Protein AF-A0A1H3J7I6-F1 (afdb_monomer_lite)

Secondary structure (DSSP, 8-state):
--S-GGGGSTT---S--TT-HHHHHHHHHTTGGGGGTPPPPP------TTSSHHHHHHHHHHHHT-

Foldseek 3Di:
DDPDCLCVDPPDADPDDPPCVVVLVVVLVQCVCVVVVDHGDDDDDDDDPPPCPVSSVVNSVVVVVD

Sequence (66 aa):
MIRDARALRDEFVPQELQHRNSEIDHLSSCPRPIEEDVKGDHVLITSPSGAGKTTLAKYVCQQLER

pLDDT: mean 92.78, std 4.28, range [72.75, 97.69]

InterPro domains:
  IPR027417 P-loop containing nucleoside triphosphate hydrolase [G3DSA:3.40.50.300] (17-65)
  IPR027417 P-loop containing nucleoside triphosphate hydrolase [SSF52540] (2-65)

Structure (mmCIF, N/CA/C/O backbone):
data_AF-A0A1H3J7I6-F1
#
_entry.id   AF-A0A1H3J7I6-F1
#
loop_
_atom_site.group_PDB
_atom_site.id
_atom_site.type_symbol
_atom_site.label_atom_id
_atom_site.label_alt_id
_atom_site.label_comp_id
_atom_site.label_asym_id
_atom_site.label_entity_id
_atom_site.label_seq_id
_atom_site.pdbx_PDB_ins_code
_atom_site.Cartn_x
_atom_site.Cartn_y
_atom_site.Cartn_z
_atom_site.occupancy
_atom_site.B_iso_or_equiv
_atom_site.auth_seq_id
_atom_site.auth_comp_id
_atom_site.auth_asym_id
_atom_site.auth_atom_id
_atom_site.pdbx_PDB_model_num
ATOM 1 N N . MET A 1 1 ? 13.968 -17.662 -16.780 1.00 82.69 1 MET A N 1
ATOM 2 C CA . MET A 1 1 ? 12.700 -18.408 -16.617 1.00 82.69 1 MET A CA 1
ATOM 3 C C . MET A 1 1 ? 11.919 -17.769 -15.479 1.00 82.69 1 MET A C 1
ATOM 5 O O . MET A 1 1 ? 12.490 -17.601 -14.409 1.00 82.69 1 MET A O 1
ATOM 9 N N . ILE A 1 2 ? 10.668 -17.370 -15.715 1.00 93.62 2 ILE A N 1
ATOM 10 C CA . ILE A 1 2 ? 9.791 -16.781 -14.690 1.00 93.62 2 ILE A CA 1
ATOM 11 C C . ILE A 1 2 ? 9.131 -17.927 -13.912 1.00 93.62 2 ILE A C 1
ATOM 13 O O . ILE A 1 2 ? 8.548 -18.812 -14.531 1.00 93.62 2 ILE A O 1
ATOM 17 N N . ARG A 1 3 ? 9.250 -17.930 -12.575 1.00 95.31 3 ARG A N 1
ATOM 18 C CA . ARG A 1 3 ? 8.674 -18.978 -11.705 1.00 95.31 3 ARG A CA 1
ATOM 19 C C . ARG A 1 3 ? 7.188 -18.765 -11.414 1.00 95.31 3 ARG A C 1
ATOM 21 O O . ARG A 1 3 ? 6.447 -19.732 -11.317 1.00 95.31 3 ARG A O 1
ATOM 28 N N . ASP A 1 4 ? 6.769 -17.508 -11.302 1.00 95.06 4 ASP A N 1
ATOM 29 C CA . ASP A 1 4 ? 5.371 -17.119 -11.142 1.00 95.06 4 ASP A CA 1
ATOM 30 C C . ASP A 1 4 ? 5.113 -15.822 -11.915 1.00 95.06 4 ASP A C 1
ATOM 32 O O . ASP A 1 4 ? 5.631 -14.762 -11.569 1.00 95.06 4 ASP A O 1
ATOM 36 N N . ALA A 1 5 ? 4.330 -15.908 -12.990 1.00 95.31 5 ALA A N 1
ATOM 37 C CA . ALA A 1 5 ? 4.013 -14.757 -13.831 1.00 95.31 5 ALA A CA 1
ATOM 38 C C . ALA A 1 5 ? 2.999 -13.800 -13.183 1.00 95.31 5 ALA A C 1
ATOM 40 O O . ALA A 1 5 ? 2.855 -12.669 -13.641 1.00 95.31 5 ALA A O 1
ATOM 41 N N . ARG A 1 6 ? 2.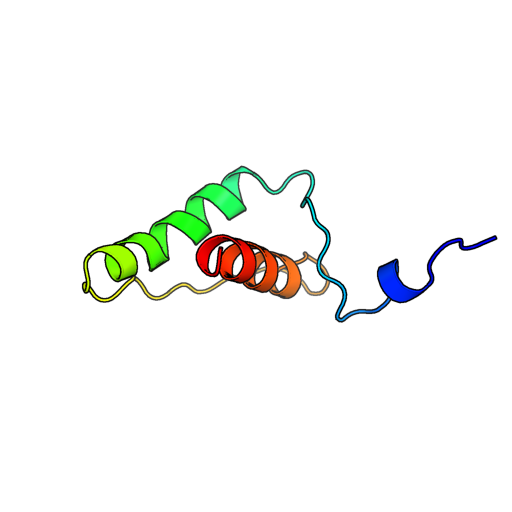296 -14.221 -12.119 1.00 94.44 6 ARG A N 1
ATOM 42 C CA . ARG A 1 6 ? 1.318 -13.370 -11.423 1.00 94.44 6 ARG A CA 1
ATOM 43 C C . ARG A 1 6 ? 1.984 -12.174 -10.757 1.00 94.44 6 ARG A C 1
ATOM 45 O O . ARG A 1 6 ? 1.381 -11.114 -10.734 1.00 94.44 6 ARG A O 1
ATOM 52 N N . ALA A 1 7 ? 3.230 -12.324 -10.304 1.00 93.25 7 ALA A N 1
ATOM 53 C CA . ALA A 1 7 ? 4.006 -11.248 -9.688 1.00 93.25 7 ALA A CA 1
ATOM 54 C C . ALA A 1 7 ? 4.268 -10.051 -10.624 1.00 93.25 7 ALA A C 1
ATOM 56 O O . ALA A 1 7 ? 4.659 -8.989 -10.155 1.00 93.25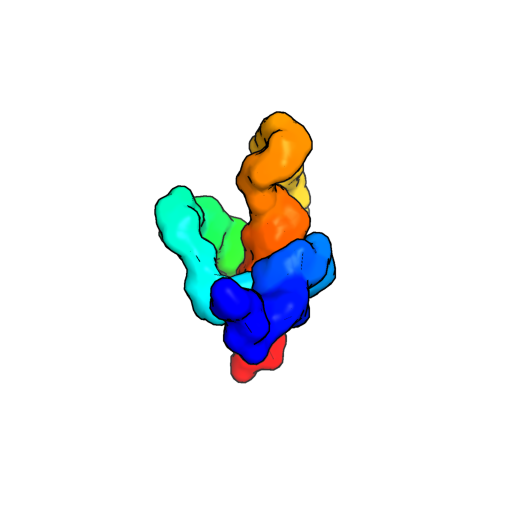 7 ALA A O 1
ATOM 57 N N . LEU A 1 8 ? 4.073 -10.224 -11.937 1.00 94.31 8 LEU A N 1
ATOM 58 C CA . LEU A 1 8 ? 4.267 -9.188 -12.955 1.00 94.31 8 LEU A CA 1
ATOM 59 C C . LEU A 1 8 ? 2.950 -8.575 -13.451 1.00 94.31 8 LEU A C 1
ATOM 61 O O . LEU A 1 8 ? 2.978 -7.749 -14.358 1.00 94.31 8 LEU A O 1
ATOM 65 N N . ARG A 1 9 ? 1.801 -9.009 -12.922 1.00 95.12 9 ARG A N 1
ATOM 66 C CA . ARG A 1 9 ? 0.499 -8.443 -13.286 1.00 95.12 9 ARG A CA 1
ATOM 67 C C . ARG A 1 9 ? 0.252 -7.152 -12.513 1.00 95.12 9 ARG A C 1
ATOM 69 O O . ARG A 1 9 ? 0.560 -7.090 -11.326 1.00 95.12 9 ARG A O 1
ATOM 76 N N . ASP A 1 10 ? -0.375 -6.172 -13.153 1.00 93.50 10 ASP A N 1
ATOM 77 C CA . ASP A 1 10 ? -0.647 -4.857 -12.556 1.00 93.50 10 ASP A CA 1
ATOM 78 C C . ASP A 1 10 ? -1.562 -4.933 -11.320 1.00 93.50 10 ASP A C 1
ATOM 80 O O . ASP A 1 10 ? -1.544 -4.054 -10.454 1.00 93.50 10 ASP A O 1
ATOM 84 N N . GLU A 1 11 ? -2.371 -5.990 -11.204 1.00 93.56 11 GLU A N 1
ATOM 85 C CA . GLU A 1 11 ? -3.262 -6.193 -10.063 1.00 93.56 11 GLU A CA 1
ATOM 86 C C . GLU A 1 11 ? -2.561 -6.805 -8.847 1.00 93.56 11 GLU A C 1
ATOM 88 O O . GLU A 1 11 ? -3.132 -6.791 -7.754 1.00 93.56 11 GLU A O 1
ATOM 93 N N . PHE A 1 12 ? -1.355 -7.351 -9.019 1.00 95.56 12 PHE A N 1
ATOM 94 C CA . PHE A 1 12 ? -0.636 -8.021 -7.947 1.00 95.56 12 PHE A CA 1
ATOM 95 C C . PHE A 1 12 ? -0.164 -7.018 -6.892 1.00 95.56 12 PHE A C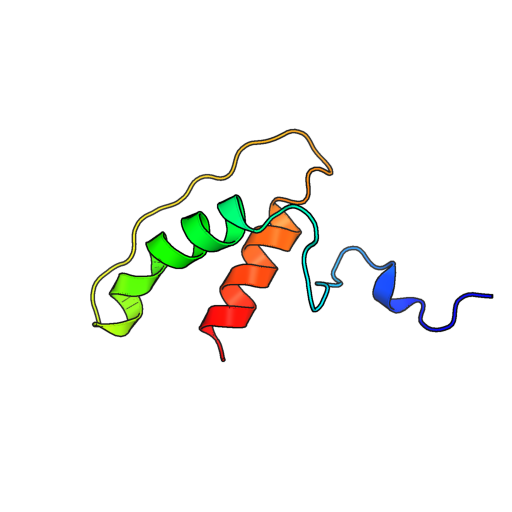 1
ATOM 97 O O . PHE A 1 12 ? 0.518 -6.036 -7.186 1.00 95.56 12 PHE A O 1
ATOM 104 N N . VAL A 1 13 ? -0.506 -7.297 -5.635 1.00 96.06 13 VAL A N 1
ATOM 105 C CA . VAL A 1 13 ? -0.029 -6.540 -4.477 1.00 96.06 13 VAL A CA 1
ATOM 106 C C . VAL A 1 13 ? 1.031 -7.389 -3.768 1.00 96.06 13 VAL A C 1
ATOM 108 O O . VAL A 1 13 ? 0.721 -8.507 -3.348 1.00 96.06 13 VAL A O 1
ATOM 111 N N . PRO A 1 14 ? 2.282 -6.909 -3.652 1.00 94.56 14 PRO A N 1
ATOM 112 C CA . PRO A 1 14 ? 3.334 -7.618 -2.932 1.00 94.56 14 PRO A CA 1
ATOM 113 C C . PRO A 1 14 ? 3.009 -7.810 -1.448 1.00 94.56 14 PRO A C 1
ATOM 115 O O . PRO A 1 14 ? 2.297 -7.009 -0.850 1.00 94.56 14 PRO A O 1
ATOM 118 N N . GLN A 1 15 ? 3.602 -8.835 -0.830 1.00 93.31 15 GLN A N 1
ATOM 119 C CA . GLN A 1 15 ? 3.501 -9.049 0.622 1.00 93.31 15 GLN A CA 1
ATOM 120 C C . GLN A 1 15 ? 4.309 -8.039 1.445 1.00 93.31 15 GLN A C 1
ATOM 122 O O . GLN A 1 15 ? 4.069 -7.910 2.640 1.00 93.31 15 GLN A O 1
ATOM 127 N N . GLU A 1 16 ? 5.239 -7.327 0.812 1.00 93.69 16 GLU A N 1
ATOM 128 C CA . GLU A 1 16 ? 6.058 -6.290 1.428 1.00 93.69 16 GLU A CA 1
ATOM 129 C C . GLU A 1 16 ? 6.346 -5.197 0.393 1.00 93.69 16 GLU A C 1
ATOM 131 O O . GLU A 1 16 ? 6.665 -5.495 -0.763 1.00 93.69 16 GLU A O 1
ATOM 136 N N . LEU A 1 17 ? 6.250 -3.929 0.800 1.00 95.06 17 LEU A N 1
ATOM 137 C CA . LEU A 1 17 ? 6.629 -2.786 -0.029 1.00 95.06 17 LEU A CA 1
ATOM 138 C C . LEU A 1 17 ? 7.933 -2.178 0.481 1.00 95.06 17 LEU A C 1
ATOM 140 O O . LEU A 1 17 ? 7.963 -1.469 1.486 1.00 95.06 17 LEU A O 1
ATOM 144 N N . GLN A 1 18 ? 9.008 -2.429 -0.258 1.00 94.62 18 GLN A N 1
ATOM 145 C CA . GLN A 1 18 ? 10.323 -1.875 0.041 1.00 94.62 18 GLN A CA 1
ATOM 146 C C . GLN A 1 18 ? 10.342 -0.351 -0.143 1.00 94.62 18 GLN A C 1
ATOM 148 O O . GLN A 1 18 ? 9.729 0.180 -1.072 1.00 94.62 18 GLN A O 1
ATOM 153 N N . HIS A 1 19 ? 11.088 0.343 0.724 1.00 94.81 19 HIS A N 1
ATOM 154 C CA . HIS A 1 19 ? 11.313 1.799 0.681 1.00 94.81 19 HIS A CA 1
ATOM 155 C C . HIS A 1 19 ? 10.047 2.659 0.848 1.00 94.81 19 HIS A C 1
ATOM 157 O O . HIS A 1 19 ? 9.997 3.784 0.353 1.00 94.81 19 HIS A O 1
ATOM 163 N N . ARG A 1 20 ? 9.017 2.123 1.513 1.00 94.94 20 A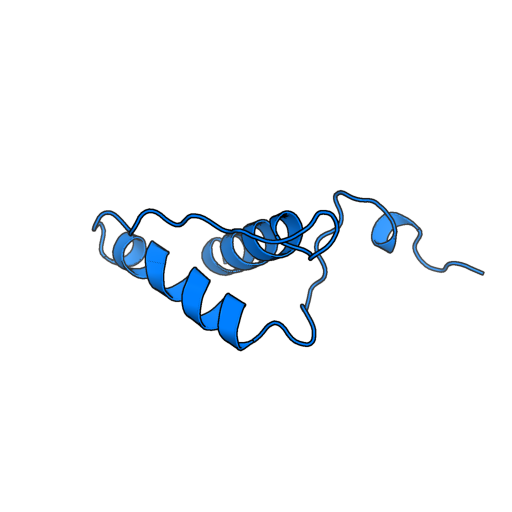RG A N 1
ATOM 164 C CA . ARG A 1 20 ? 7.707 2.776 1.699 1.00 94.94 20 ARG A CA 1
ATOM 165 C C . ARG A 1 20 ? 7.250 2.837 3.154 1.00 94.94 20 ARG A C 1
ATOM 167 O O . ARG A 1 20 ? 6.088 3.139 3.403 1.00 94.94 20 ARG A O 1
ATOM 174 N N . ASN A 1 21 ? 8.127 2.523 4.110 1.00 95.25 21 ASN A N 1
ATOM 175 C CA . ASN A 1 21 ? 7.760 2.401 5.523 1.00 95.25 21 ASN A CA 1
ATOM 176 C C . ASN A 1 21 ? 7.074 3.667 6.054 1.00 95.25 21 ASN A C 1
ATOM 178 O O . ASN A 1 21 ? 5.988 3.570 6.610 1.00 95.25 21 ASN A O 1
ATOM 182 N N . SER A 1 22 ? 7.633 4.851 5.786 1.00 95.31 22 SER A N 1
ATOM 183 C CA . SER A 1 22 ? 7.043 6.123 6.221 1.00 95.31 22 SER A CA 1
ATOM 184 C C . SER A 1 22 ? 5.635 6.356 5.677 1.00 95.31 22 SER A C 1
ATOM 186 O O . SER A 1 22 ? 4.750 6.809 6.399 1.00 95.31 22 SER A O 1
ATOM 188 N N . GLU A 1 23 ? 5.407 6.053 4.402 1.00 96.00 23 GLU A N 1
ATOM 189 C CA . GLU A 1 23 ? 4.104 6.240 3.776 1.00 96.00 23 GLU A CA 1
ATOM 190 C C . GLU A 1 23 ? 3.090 5.194 4.239 1.00 96.00 23 GLU A C 1
ATOM 192 O O . GLU A 1 23 ? 1.912 5.521 4.366 1.00 96.00 23 GLU A O 1
ATOM 197 N N . ILE A 1 24 ? 3.533 3.964 4.523 1.00 95.88 24 ILE A N 1
ATOM 198 C CA . ILE A 1 24 ? 2.701 2.924 5.143 1.00 95.88 24 ILE A CA 1
ATOM 199 C C . ILE A 1 24 ? 2.271 3.369 6.540 1.00 95.88 24 ILE A C 1
ATOM 201 O O . ILE A 1 24 ? 1.079 3.342 6.845 1.00 95.88 24 ILE A O 1
ATOM 205 N N . ASP A 1 25 ? 3.211 3.819 7.369 1.00 94.44 25 ASP A N 1
ATOM 206 C CA . ASP A 1 25 ? 2.936 4.252 8.740 1.00 94.44 25 ASP A CA 1
ATOM 207 C C . ASP A 1 25 ? 1.982 5.451 8.761 1.00 94.44 25 ASP A C 1
ATOM 209 O O . ASP A 1 25 ? 1.032 5.494 9.544 1.00 94.44 25 ASP A O 1
ATOM 213 N N . HIS A 1 26 ? 2.182 6.409 7.852 1.00 94.12 26 HIS A N 1
ATOM 214 C CA . HIS A 1 26 ? 1.297 7.560 7.737 1.00 94.12 26 HIS A CA 1
ATOM 215 C C . HIS A 1 26 ? -0.101 7.161 7.252 1.00 94.12 26 HIS A C 1
ATOM 217 O O . HIS A 1 26 ? -1.091 7.476 7.912 1.00 94.12 26 HIS A O 1
ATOM 223 N N . LEU A 1 27 ? -0.203 6.431 6.138 1.00 94.69 27 LEU A N 1
ATOM 224 C CA . LEU A 1 27 ? -1.497 6.072 5.558 1.00 94.69 27 LEU A CA 1
ATOM 225 C C . LEU A 1 27 ? -2.302 5.134 6.462 1.00 94.69 27 LEU A C 1
ATOM 227 O O . LEU A 1 27 ? -3.515 5.282 6.538 1.00 94.69 27 LEU A O 1
ATOM 231 N N . SER A 1 28 ? -1.648 4.201 7.159 1.00 92.19 28 SER A N 1
ATOM 232 C CA . SER A 1 28 ? -2.315 3.308 8.117 1.00 92.19 28 SER A CA 1
ATOM 233 C C . SER A 1 28 ? -2.857 4.052 9.333 1.00 92.19 28 SER A C 1
ATOM 235 O O . SER A 1 28 ? -3.817 3.591 9.938 1.00 92.19 28 SER A O 1
ATOM 237 N N . SER A 1 29 ? -2.309 5.225 9.669 1.00 91.75 29 SER A N 1
ATOM 238 C CA . SER A 1 29 ? -2.766 6.011 10.816 1.00 91.75 29 SER A CA 1
ATOM 239 C C . SER A 1 29 ? -4.102 6.725 10.611 1.00 91.75 29 SER A C 1
ATOM 241 O O . SER A 1 29 ? -4.839 6.895 11.576 1.00 91.75 29 SER A O 1
ATOM 243 N N . CYS A 1 30 ? -4.431 7.102 9.375 1.00 92.62 30 CYS A N 1
ATOM 244 C CA . CYS A 1 30 ? -5.655 7.830 9.034 1.00 92.62 30 CYS A CA 1
ATOM 245 C C . CYS A 1 30 ? -6.958 7.018 9.218 1.00 92.62 30 CYS A C 1
ATOM 247 O O . CYS A 1 30 ? -7.934 7.586 9.708 1.00 92.62 30 CYS A O 1
ATOM 249 N N . PRO A 1 31 ? -7.027 5.722 8.843 1.00 87.94 31 PRO A N 1
ATOM 250 C CA . PRO A 1 31 ? -8.218 4.900 9.044 1.00 87.94 31 PRO A CA 1
ATOM 251 C C . PRO A 1 31 ? -8.312 4.252 10.431 1.00 87.94 31 PRO A C 1
ATOM 253 O O . PRO A 1 31 ? -9.378 3.733 10.742 1.00 87.94 31 PRO A O 1
ATOM 256 N N . ARG A 1 32 ? -7.269 4.312 11.280 1.00 85.81 32 ARG A N 1
ATOM 257 C CA . ARG A 1 32 ? -7.294 3.740 12.645 1.00 85.81 32 ARG A CA 1
ATOM 258 C C . ARG A 1 32 ? -8.536 4.092 13.477 1.00 85.81 32 ARG A C 1
ATOM 260 O O . ARG A 1 32 ? -9.037 3.190 14.137 1.00 85.81 32 ARG A O 1
ATOM 267 N N . PRO A 1 33 ? -9.090 5.322 13.438 1.00 89.44 33 PRO A N 1
ATOM 268 C CA . PRO A 1 33 ? -10.299 5.645 14.200 1.00 89.44 33 PRO A CA 1
ATOM 269 C C . PRO A 1 33 ? -11.501 4.729 13.910 1.00 89.44 33 PRO A C 1
ATOM 271 O O . PRO A 1 33 ? -12.363 4.575 14.770 1.00 89.44 33 PRO A O 1
ATOM 274 N N . ILE A 1 34 ? -11.549 4.081 12.737 1.00 88.31 34 ILE A N 1
ATOM 275 C CA . ILE A 1 34 ? -12.628 3.148 12.364 1.00 88.31 34 ILE A CA 1
ATOM 276 C C . ILE A 1 34 ? -12.663 1.931 13.298 1.00 88.31 34 ILE A C 1
ATOM 278 O O . ILE A 1 34 ? -13.737 1.384 13.536 1.00 88.31 34 ILE A O 1
ATOM 282 N N . GLU A 1 35 ? -11.526 1.539 13.878 1.00 86.19 35 GLU A N 1
ATOM 283 C CA . GLU A 1 35 ? -11.450 0.464 14.879 1.00 86.19 35 GLU A CA 1
ATOM 284 C C . GLU A 1 35 ? -12.228 0.807 16.163 1.00 86.19 35 GLU A C 1
ATOM 286 O O . GLU A 1 35 ? -12.686 -0.087 16.870 1.00 86.19 35 GLU A O 1
ATOM 291 N N . GLU A 1 36 ? -12.424 2.098 16.440 1.00 90.12 36 GLU A N 1
ATOM 292 C CA . GLU A 1 36 ? -13.161 2.620 17.595 1.00 90.12 36 GLU A CA 1
ATOM 293 C C . GLU A 1 36 ? -14.592 3.069 17.229 1.00 90.12 36 GLU A C 1
ATOM 295 O O . GLU A 1 36 ? -15.216 3.813 17.983 1.00 90.12 36 GLU A O 1
ATOM 300 N N . ASP A 1 37 ? -15.120 2.642 16.072 1.00 89.19 37 ASP A N 1
ATOM 301 C CA . ASP A 1 37 ? -16.409 3.089 15.503 1.00 89.19 37 ASP A CA 1
ATOM 302 C C . ASP A 1 37 ? -16.464 4.610 15.232 1.00 89.19 37 ASP A C 1
ATOM 304 O O . ASP A 1 37 ? -17.525 5.233 15.138 1.00 89.19 37 ASP A O 1
ATOM 308 N N . VAL A 1 38 ? -15.293 5.235 15.071 1.00 92.06 38 VAL A N 1
ATOM 309 C CA . VAL A 1 38 ? -15.145 6.648 14.719 1.00 92.06 38 VAL A CA 1
ATOM 310 C C . VAL A 1 38 ? -14.771 6.772 13.246 1.00 92.06 38 VAL A C 1
ATOM 312 O O . VAL A 1 38 ? -13.978 6.014 12.693 1.00 92.06 38 VAL A O 1
ATOM 315 N N . LYS A 1 39 ? -15.330 7.770 12.558 1.00 89.06 39 LYS A N 1
ATOM 316 C CA . LYS A 1 39 ? -14.993 8.014 11.153 1.00 89.06 39 LYS A CA 1
ATOM 317 C C . LYS A 1 39 ? -13.500 8.358 11.008 1.00 89.06 39 LYS A C 1
ATOM 319 O O . LYS A 1 39 ? -13.033 9.315 11.616 1.00 89.06 39 LYS A O 1
ATOM 324 N N . GLY A 1 40 ? -12.788 7.614 10.159 1.00 86.44 40 GLY A N 1
ATOM 325 C CA . GLY A 1 40 ? -11.3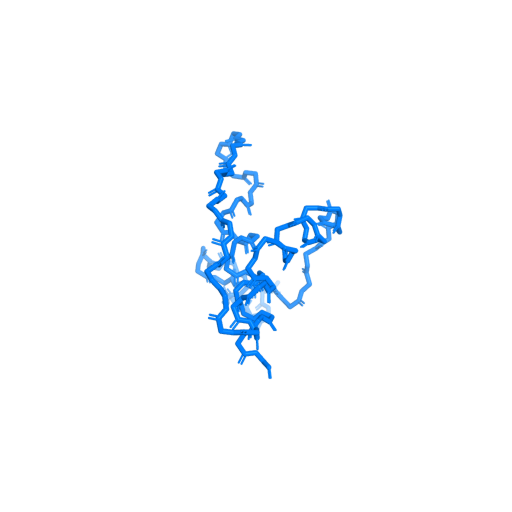98 7.907 9.797 1.00 86.44 40 GLY A CA 1
ATOM 326 C C . GLY A 1 40 ? -11.240 9.142 8.901 1.00 86.44 40 GLY A C 1
ATOM 327 O O . GLY A 1 40 ? -12.201 9.634 8.295 1.00 86.44 40 GLY A O 1
ATOM 328 N N . ASP A 1 41 ? -10.003 9.617 8.786 1.00 88.56 41 ASP A N 1
ATOM 329 C CA . ASP A 1 41 ? -9.669 10.802 7.997 1.00 88.56 41 ASP A CA 1
ATOM 330 C C . ASP A 1 41 ? -9.658 10.529 6.485 1.00 88.56 41 ASP A C 1
ATOM 332 O O . ASP A 1 41 ? -9.302 9.448 6.008 1.00 88.56 41 ASP A O 1
ATOM 336 N N . HIS A 1 42 ? -10.015 11.549 5.700 1.00 90.50 42 HIS A N 1
ATOM 337 C CA . HIS A 1 42 ? -9.886 11.509 4.244 1.00 90.50 42 HIS A CA 1
ATOM 338 C C . HIS A 1 42 ? -8.424 11.720 3.823 1.00 90.50 42 HIS A C 1
ATOM 340 O O . HIS A 1 42 ? -7.782 12.670 4.264 1.00 90.50 42 HIS A O 1
ATOM 346 N N . VAL A 1 43 ? -7.920 10.884 2.906 1.00 93.31 43 VAL A N 1
ATOM 347 C CA . VAL A 1 43 ? -6.531 10.950 2.419 1.00 93.31 43 VAL A CA 1
ATOM 348 C C . VAL A 1 43 ? -6.480 11.139 0.903 1.00 93.31 43 VAL A C 1
ATOM 350 O O . VAL A 1 43 ? -7.188 10.464 0.156 1.00 93.31 43 VAL A O 1
ATOM 353 N N . LEU A 1 44 ? -5.597 12.028 0.438 1.00 95.38 44 LEU A N 1
ATOM 354 C CA . LEU A 1 44 ? -5.272 12.231 -0.976 1.00 95.38 44 LEU A CA 1
ATOM 355 C C . LEU A 1 44 ? -3.798 11.884 -1.225 1.00 95.38 44 LEU A C 1
ATOM 357 O O . LEU A 1 44 ? -2.909 12.503 -0.648 1.00 95.38 44 LEU A O 1
ATOM 361 N N . ILE A 1 45 ? -3.531 10.927 -2.118 1.00 95.31 45 ILE A N 1
ATOM 362 C CA . ILE A 1 45 ? -2.166 10.487 -2.453 1.00 95.31 45 ILE A CA 1
ATOM 363 C C . ILE A 1 45 ? -1.743 11.076 -3.806 1.00 95.31 45 ILE A C 1
ATOM 365 O O . ILE A 1 45 ? -2.317 10.740 -4.844 1.00 95.31 45 ILE A O 1
ATOM 369 N N . THR A 1 46 ? -0.694 11.902 -3.822 1.00 96.44 46 THR A N 1
ATOM 370 C CA . THR A 1 46 ? -0.180 12.562 -5.038 1.00 96.44 46 THR A CA 1
ATOM 371 C C . THR A 1 46 ? 1.244 12.133 -5.374 1.00 96.44 46 THR A C 1
ATOM 373 O O . THR A 1 46 ? 2.109 12.130 -4.506 1.00 96.44 46 THR A O 1
ATOM 376 N N . SER A 1 47 ? 1.505 11.808 -6.643 1.00 94.69 47 SER A N 1
ATOM 377 C CA . SER A 1 47 ? 2.845 11.544 -7.198 1.00 94.69 47 SER A CA 1
ATOM 378 C C . SER A 1 47 ? 2.751 11.265 -8.709 1.00 94.69 47 SER A C 1
ATOM 380 O O . SER A 1 47 ? 1.640 11.042 -9.211 1.00 94.69 47 SER A O 1
ATOM 382 N N . PRO A 1 48 ? 3.874 11.210 -9.451 1.00 97.69 48 PRO A N 1
ATOM 383 C CA . PRO A 1 48 ? 3.887 10.802 -10.858 1.00 97.69 48 PRO A CA 1
ATOM 384 C C . PRO A 1 48 ? 3.300 9.404 -11.105 1.00 97.69 48 PRO A C 1
ATOM 386 O O . PRO A 1 48 ? 3.176 8.582 -10.190 1.00 97.69 48 PRO A O 1
ATOM 389 N N . SER A 1 49 ? 2.928 9.111 -12.353 1.00 96.56 49 SER A N 1
ATOM 390 C CA . SER A 1 49 ? 2.493 7.762 -12.744 1.00 96.56 49 SER A CA 1
ATOM 391 C C . SER A 1 49 ? 3.586 6.719 -12.465 1.00 96.56 49 SER A C 1
ATOM 393 O O . SER A 1 49 ? 4.771 7.036 -12.510 1.00 96.56 49 SER A O 1
ATOM 395 N N . GLY A 1 50 ? 3.195 5.492 -12.115 1.00 94.44 50 GLY A N 1
ATOM 396 C CA . GLY A 1 50 ? 4.133 4.407 -11.791 1.00 94.44 50 GLY A CA 1
ATOM 397 C C . GLY A 1 50 ? 4.812 4.501 -10.416 1.00 94.44 50 GLY A C 1
ATOM 398 O O . GLY A 1 50 ? 5.448 3.547 -9.991 1.00 94.44 50 GLY A O 1
ATOM 399 N N . ALA A 1 51 ? 4.621 5.583 -9.653 1.00 95.44 51 ALA A N 1
ATOM 400 C CA . ALA A 1 51 ? 5.21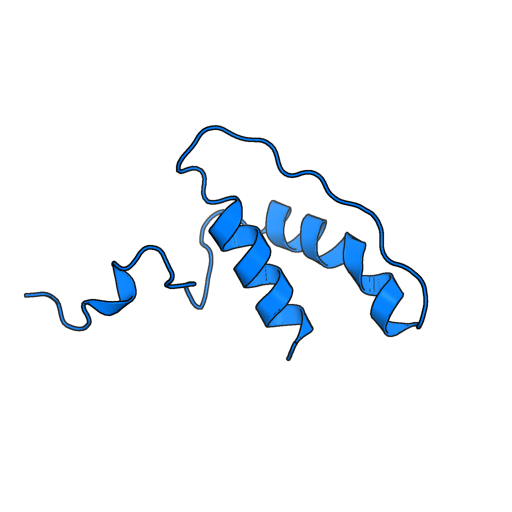4 5.740 -8.320 1.00 95.44 51 ALA A CA 1
ATOM 401 C C . ALA A 1 51 ? 4.543 4.892 -7.211 1.00 95.44 51 ALA A C 1
ATOM 403 O O . ALA A 1 51 ? 4.708 5.196 -6.037 1.00 95.44 51 ALA A O 1
ATOM 404 N N . GLY A 1 52 ? 3.749 3.869 -7.542 1.00 95.12 52 GLY A N 1
ATOM 405 C CA . GLY A 1 52 ? 3.217 2.907 -6.564 1.00 95.12 52 GLY A CA 1
ATOM 406 C C . GLY A 1 52 ? 2.028 3.360 -5.703 1.00 95.12 52 GLY A C 1
ATOM 407 O O . GLY A 1 52 ? 1.689 2.652 -4.762 1.00 95.12 52 GLY A O 1
ATOM 408 N N . LYS A 1 53 ? 1.357 4.484 -6.011 1.00 96.94 53 LYS A N 1
ATOM 409 C CA . LYS A 1 53 ? 0.199 4.992 -5.232 1.00 96.94 53 LYS A CA 1
ATOM 410 C C . LYS A 1 53 ? -0.898 3.947 -5.030 1.00 96.94 53 LYS A C 1
ATOM 412 O O . LYS A 1 53 ? -1.345 3.714 -3.915 1.00 96.94 53 LYS A O 1
ATOM 417 N N . THR A 1 54 ? -1.322 3.325 -6.128 1.00 96.31 54 THR A N 1
ATOM 418 C CA . THR A 1 54 ? -2.406 2.340 -6.125 1.00 96.31 54 THR A CA 1
ATOM 419 C C . THR A 1 54 ? -2.005 1.088 -5.353 1.00 96.31 54 THR A C 1
ATOM 421 O O . THR A 1 54 ? -2.801 0.568 -4.578 1.00 96.31 54 THR A O 1
ATOM 424 N N . THR A 1 55 ? -0.764 0.628 -5.522 1.00 96.75 55 THR A N 1
ATOM 425 C CA . THR A 1 55 ? -0.227 -0.525 -4.792 1.00 96.75 55 THR A CA 1
ATOM 426 C C . THR A 1 55 ? -0.126 -0.239 -3.295 1.00 96.75 55 THR A C 1
ATOM 428 O O . THR A 1 55 ? -0.541 -1.080 -2.509 1.00 96.75 55 THR A O 1
ATOM 431 N N . LEU A 1 56 ? 0.346 0.949 -2.898 1.00 96.94 56 LEU A N 1
ATOM 432 C CA . LEU A 1 56 ? 0.417 1.381 -1.498 1.00 96.94 56 LEU A CA 1
ATOM 433 C C . LEU A 1 56 ? -0.967 1.403 -0.840 1.00 96.94 56 LEU A C 1
ATOM 435 O O . LEU A 1 56 ? -1.137 0.825 0.229 1.00 96.94 56 LEU A O 1
ATOM 439 N N . ALA A 1 57 ? -1.956 2.024 -1.490 1.00 95.81 57 ALA A N 1
ATOM 440 C CA . ALA A 1 57 ? -3.316 2.091 -0.959 1.00 95.81 57 ALA A CA 1
ATOM 441 C C . ALA A 1 57 ? -3.913 0.690 -0.756 1.00 95.81 57 ALA A C 1
ATOM 443 O O . ALA A 1 57 ? -4.393 0.376 0.329 1.00 95.81 57 ALA A O 1
ATOM 444 N N . LYS A 1 58 ? -3.809 -0.185 -1.768 1.00 95.88 58 LYS A N 1
ATOM 445 C CA . LYS A 1 58 ? -4.274 -1.577 -1.665 1.00 95.88 58 LYS A CA 1
ATOM 446 C C . LYS A 1 58 ? -3.540 -2.351 -0.571 1.00 95.88 58 LYS A C 1
ATOM 448 O O . LYS A 1 58 ? -4.180 -3.084 0.172 1.00 95.88 58 LYS A O 1
ATOM 453 N N . TYR A 1 59 ? -2.221 -2.189 -0.478 1.00 96.44 59 TYR A N 1
ATOM 454 C CA . TYR A 1 59 ? -1.402 -2.854 0.529 1.00 96.44 59 TYR A CA 1
ATOM 455 C C . TYR A 1 59 ? -1.844 -2.487 1.947 1.00 96.44 59 TYR A C 1
ATOM 457 O O . TYR A 1 59 ? -2.049 -3.382 2.759 1.00 96.44 59 TYR A O 1
ATOM 465 N N . VAL A 1 60 ? -2.035 -1.194 2.236 1.00 94.62 60 VAL A N 1
ATOM 466 C CA . VAL A 1 60 ? -2.477 -0.738 3.563 1.00 94.62 60 VAL A CA 1
ATOM 467 C C . VAL A 1 60 ? -3.893 -1.221 3.872 1.00 94.62 60 VAL A C 1
ATOM 469 O O . VAL A 1 60 ? -4.109 -1.752 4.956 1.00 94.62 60 VAL A O 1
ATOM 472 N N . CYS A 1 61 ? -4.834 -1.136 2.924 1.00 91.94 61 CYS A N 1
ATOM 473 C CA . CYS A 1 61 ? -6.179 -1.692 3.115 1.00 91.94 61 CYS A CA 1
ATOM 474 C C . CYS A 1 61 ? -6.142 -3.193 3.440 1.00 91.94 61 CYS A C 1
ATOM 476 O O . CYS A 1 61 ? -6.785 -3.619 4.390 1.00 91.94 61 CYS A O 1
ATOM 478 N N . GLN A 1 62 ? -5.323 -3.977 2.730 1.00 92.81 62 GLN A N 1
ATOM 479 C CA . GLN A 1 62 ? -5.155 -5.406 3.015 1.00 92.81 62 GLN A CA 1
ATOM 480 C C . GLN A 1 62 ? -4.566 -5.695 4.400 1.00 92.81 62 GLN A C 1
ATOM 482 O O . GLN A 1 62 ? -4.775 -6.791 4.912 1.00 92.81 62 GLN A O 1
ATOM 487 N N . GLN A 1 63 ? -3.802 -4.773 4.999 1.00 88.31 63 GLN A N 1
ATOM 488 C CA . GLN A 1 63 ? -3.331 -4.947 6.378 1.00 88.31 63 GLN A CA 1
ATOM 489 C C . GLN A 1 63 ? -4.430 -4.668 7.406 1.00 88.31 63 GLN A C 1
ATOM 491 O O . GLN A 1 63 ? -4.416 -5.299 8.451 1.00 88.31 63 GLN A O 1
ATOM 496 N N . LEU A 1 64 ? -5.363 -3.759 7.113 1.00 84.62 64 LEU A N 1
ATOM 497 C CA . LEU A 1 64 ? -6.484 -3.420 8.003 1.00 84.62 64 LEU A CA 1
ATOM 498 C C . LEU A 1 64 ? -7.606 -4.468 7.976 1.00 84.62 64 LEU A C 1
ATOM 500 O O . LEU A 1 64 ? -8.379 -4.567 8.917 1.00 84.62 64 LEU A O 1
ATOM 504 N N . GLU A 1 65 ? -7.719 -5.229 6.887 1.00 84.00 65 GLU A N 1
ATOM 505 C CA . GLU A 1 65 ? -8.675 -6.339 6.757 1.00 84.00 65 GLU A CA 1
ATOM 506 C C . GLU A 1 65 ? -8.234 -7.619 7.496 1.00 84.00 65 GLU A C 1
ATOM 508 O O . GLU A 1 65 ? -8.988 -8.595 7.521 1.00 84.00 65 GLU A O 1
ATOM 513 N N . ARG A 1 66 ? -7.011 -7.650 8.040 1.00 72.75 66 ARG A N 1
ATOM 514 C CA . ARG A 1 66 ? -6.461 -8.783 8.800 1.00 72.75 66 ARG A CA 1
ATOM 515 C C . ARG A 1 66 ? -6.775 -8.657 10.280 1.00 72.75 66 ARG A C 1
ATOM 517 O O . ARG A 1 66 ? -7.071 -9.717 10.873 1.00 72.75 66 ARG A O 1
#

Radius of gyration: 13.85 Å; chains: 1; bounding box: 29×32×34 Å

Organism: NCBI:txid660517